Protein AF-A0AAN6TEW6-F1 (afdb_monomer)

Solvent-accessible surface area (backbone atoms only — not comparable to full-atom values): 4153 Å² total; per-re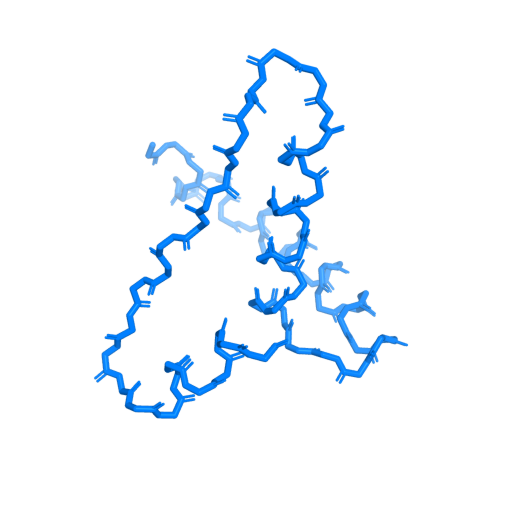sidue (Å²): 128,75,79,69,36,80,89,42,40,68,62,50,50,59,50,49,52,55,46,41,57,54,15,57,78,68,76,46,52,53,66,44,49,51,52,51,56,58,44,58,44,26,83,46,83,95,46,84,72,54,79,88,82,83,86,63,95,47,71,69,52,45,56,55,69,74,106

Radius of gyration: 13.92 Å; Cα contacts (8 Å, |Δi|>4): 39; chains: 1; bounding box: 30×32×32 Å

InterPro domains:
  IPR023210 NADP-dependent oxidoreductase domain [PF00248] (8-65)
  IPR036812 NAD(P)-dependent oxidoreductase domain superfamily [G3DSA:3.20.20.100] (1-67)
  IPR036812 NAD(P)-dependent oxidoreductase domain superfamily [SSF51430] (6-66)

Mean predicted aligned error: 5.37 Å

Secondary structure (DSSP, 8-state):
-GGG-HHHHHHHHHHHHHHHHHHHHHTS-HHHHHHHHHHHGGGSTT----------SSHHHHHHHH-

Structure (mmCIF, N/CA/C/O backbone):
data_AF-A0AAN6TEW6-F1
#
_entry.id   AF-A0AAN6TEW6-F1
#
loop_
_atom_site.group_PDB
_atom_site.id
_atom_site.type_symbol
_atom_site.label_atom_id
_atom_site.label_alt_id
_atom_site.label_comp_id
_atom_site.label_asym_id
_atom_site.label_entity_id
_atom_site.label_seq_id
_atom_site.pdbx_PDB_ins_code
_atom_site.Cartn_x
_atom_site.Cartn_y
_atom_site.Cartn_z
_atom_site.occupancy
_atom_site.B_iso_or_equiv
_atom_site.auth_seq_id
_atom_site.auth_comp_id
_atom_site.auth_asym_id
_atom_site.auth_atom_id
_atom_site.pdbx_PDB_model_num
ATOM 1 N N . MET A 1 1 ? 11.152 7.770 9.109 1.00 47.97 1 MET A N 1
ATOM 2 C CA . MET A 1 1 ? 10.301 7.474 10.285 1.00 47.97 1 MET A CA 1
ATOM 3 C C . MET A 1 1 ? 9.419 8.664 10.692 1.00 47.97 1 MET A C 1
ATOM 5 O O . MET A 1 1 ? 8.615 8.513 11.593 1.00 47.97 1 MET A O 1
ATOM 9 N N . GLU A 1 2 ? 9.484 9.804 9.987 1.00 58.28 2 GLU A N 1
ATOM 10 C CA . GLU A 1 2 ? 8.680 11.018 10.257 1.00 58.28 2 GLU A CA 1
ATOM 11 C C . GLU A 1 2 ? 7.222 10.954 9.757 1.00 58.28 2 GLU A C 1
ATOM 13 O O . GLU A 1 2 ? 6.400 11.799 10.103 1.00 58.28 2 GLU A O 1
ATOM 18 N N . LEU A 1 3 ? 6.872 9.944 8.948 1.00 55.72 3 LEU A N 1
ATOM 19 C CA . LEU A 1 3 ? 5.535 9.827 8.356 1.00 55.72 3 LEU A CA 1
ATOM 20 C C . LEU A 1 3 ? 4.453 9.403 9.354 1.00 55.72 3 LEU A C 1
ATOM 22 O O . LEU A 1 3 ? 3.290 9.556 9.035 1.00 55.72 3 LEU A O 1
ATOM 26 N N . LEU A 1 4 ? 4.782 8.869 10.532 1.00 62.81 4 LEU A N 1
ATOM 27 C CA . LEU A 1 4 ? 3.785 8.437 11.528 1.00 62.81 4 LEU A CA 1
ATOM 28 C C . LEU A 1 4 ? 3.878 9.226 12.838 1.00 62.81 4 LEU A C 1
ATOM 30 O O . LEU A 1 4 ? 3.355 8.780 13.855 1.00 62.81 4 LEU A O 1
ATOM 34 N N . ASP A 1 5 ? 4.533 10.390 12.816 1.00 78.75 5 ASP A N 1
ATOM 35 C CA . ASP A 1 5 ? 4.505 11.306 13.954 1.00 78.75 5 ASP A CA 1
ATOM 36 C C . ASP A 1 5 ? 3.052 11.684 14.292 1.00 78.75 5 ASP A C 1
ATOM 38 O O . ASP A 1 5 ? 2.217 11.864 13.397 1.00 78.75 5 ASP A O 1
ATOM 42 N N . THR A 1 6 ? 2.747 11.813 15.583 1.00 75.19 6 THR A N 1
ATOM 43 C CA . THR A 1 6 ? 1.421 12.174 16.099 1.00 75.19 6 THR A CA 1
ATOM 44 C C . THR A 1 6 ? 0.867 13.440 15.438 1.00 75.19 6 THR A C 1
ATOM 46 O O . THR A 1 6 ? -0.339 13.530 15.215 1.00 75.19 6 THR A O 1
ATOM 49 N N . GLN A 1 7 ? 1.732 14.388 15.056 1.00 80.62 7 GLN A N 1
ATOM 50 C CA . GLN A 1 7 ? 1.332 15.614 14.359 1.00 80.62 7 GLN A CA 1
ATOM 51 C C . GLN A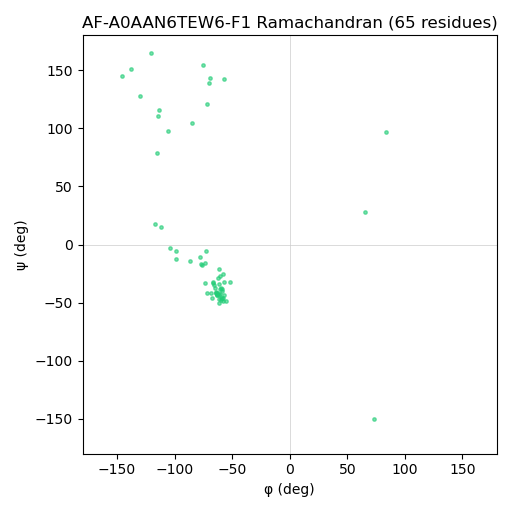 1 7 ? 0.781 15.354 12.947 1.00 80.62 7 GLN A C 1
ATOM 53 O O . GLN A 1 7 ? -0.111 16.067 12.493 1.00 80.62 7 GLN A O 1
ATOM 58 N N . ASN A 1 8 ? 1.272 14.320 12.256 1.00 86.75 8 ASN A N 1
ATOM 59 C CA . ASN A 1 8 ? 0.897 14.008 10.873 1.00 86.75 8 ASN A CA 1
ATOM 60 C C . ASN A 1 8 ? -0.161 12.904 10.760 1.00 86.75 8 ASN A C 1
ATOM 62 O O . ASN A 1 8 ? -0.747 12.719 9.692 1.00 86.75 8 ASN A O 1
ATOM 66 N N . PHE A 1 9 ? -0.434 12.177 11.844 1.00 88.00 9 PHE A N 1
ATOM 67 C CA . PHE A 1 9 ? -1.291 10.993 11.825 1.00 88.00 9 PHE A CA 1
ATOM 68 C C . PHE A 1 9 ? -2.691 11.255 11.247 1.00 88.00 9 PHE A C 1
ATOM 70 O O . PHE A 1 9 ? -3.124 10.532 10.348 1.00 88.00 9 PHE A O 1
ATOM 77 N N . ALA A 1 10 ? -3.368 12.318 11.697 1.00 91.00 10 ALA A N 1
ATOM 78 C CA . ALA A 1 10 ? -4.707 12.672 11.215 1.00 91.00 10 ALA A CA 1
ATOM 79 C C . ALA A 1 10 ? -4.718 12.945 9.702 1.00 91.00 10 ALA A C 1
ATOM 81 O O . ALA A 1 10 ? -5.521 12.377 8.965 1.00 91.00 10 ALA A O 1
ATOM 82 N N . LYS A 1 11 ? -3.748 13.729 9.224 1.00 91.44 11 LYS A N 1
ATOM 83 C CA . LYS A 1 11 ? -3.617 14.072 7.806 1.00 91.44 11 LYS A CA 1
ATOM 84 C C . LYS A 1 11 ? -3.300 12.853 6.942 1.00 91.44 11 LYS A C 1
ATOM 86 O O . LYS A 1 11 ? -3.809 12.726 5.832 1.00 91.44 11 LYS A O 1
ATOM 91 N N . ASN A 1 12 ? -2.480 11.930 7.439 1.00 91.81 12 ASN A N 1
ATOM 92 C CA . ASN A 1 12 ? -2.209 10.686 6.724 1.00 91.81 12 ASN A CA 1
ATOM 93 C C . ASN A 1 12 ? -3.440 9.793 6.632 1.00 91.81 12 ASN A C 1
ATOM 95 O O . ASN A 1 12 ? -3.611 9.122 5.619 1.00 91.81 12 ASN A O 1
ATOM 99 N N . LEU A 1 13 ? -4.313 9.802 7.641 1.00 93.31 13 LEU A N 1
ATOM 100 C CA . LEU A 1 13 ? -5.561 9.051 7.585 1.00 93.31 13 LEU A CA 1
ATOM 101 C C . LEU A 1 13 ? -6.480 9.588 6.477 1.00 93.31 13 LEU A C 1
ATOM 103 O O . LEU A 1 13 ? -6.993 8.803 5.683 1.00 93.31 13 LEU A O 1
ATOM 107 N N . GLU A 1 14 ? -6.571 10.914 6.328 1.00 94.94 14 GLU A N 1
ATOM 108 C CA . GLU A 1 14 ? -7.287 11.538 5.204 1.00 94.94 14 GLU A CA 1
ATOM 109 C C . GLU A 1 14 ? -6.708 11.123 3.839 1.00 94.94 14 GLU A C 1
ATOM 111 O O . GLU A 1 14 ? -7.442 10.911 2.870 1.00 94.94 14 GLU A O 1
ATOM 116 N N . LEU A 1 15 ? -5.380 10.995 3.732 1.00 95.19 15 LEU A N 1
ATOM 117 C CA . LEU A 1 15 ? -4.727 10.512 2.512 1.00 95.19 15 LEU A CA 1
ATOM 118 C C . LEU A 1 15 ? -5.019 9.029 2.262 1.00 95.19 15 LEU A C 1
ATOM 120 O O . LEU A 1 15 ? -5.307 8.647 1.127 1.00 95.19 15 LEU A O 1
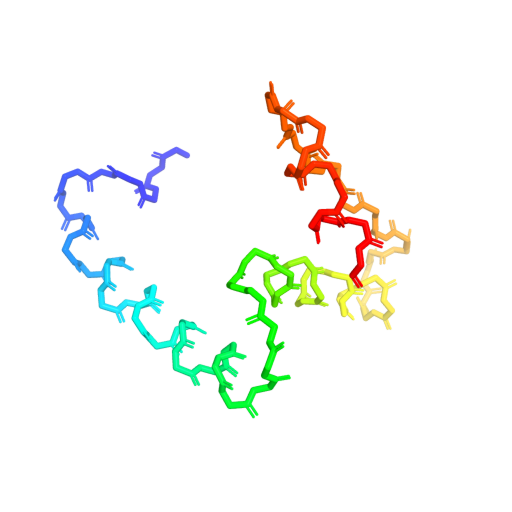ATOM 124 N N . VAL A 1 16 ? -4.991 8.201 3.306 1.00 95.56 16 VAL A N 1
ATOM 125 C CA . VAL A 1 16 ? -5.338 6.777 3.229 1.00 95.56 16 VAL A CA 1
ATOM 126 C C . VAL A 1 16 ? -6.764 6.596 2.718 1.00 95.56 16 VAL A C 1
ATOM 128 O O . VAL A 1 16 ? -6.994 5.728 1.878 1.00 95.56 16 VAL A O 1
ATOM 131 N N . ASP A 1 17 ? -7.713 7.427 3.142 1.00 97.50 17 ASP A N 1
ATOM 132 C CA . ASP A 1 17 ? -9.098 7.333 2.673 1.00 97.50 17 ASP A CA 1
ATOM 133 C C . ASP A 1 17 ? -9.234 7.654 1.180 1.00 97.50 17 ASP A C 1
ATOM 135 O O . ASP A 1 17 ? -9.971 6.976 0.459 1.00 97.50 17 ASP A O 1
ATOM 139 N N . LYS A 1 18 ? -8.434 8.592 0.660 1.00 97.69 18 LYS A N 1
ATOM 140 C CA . LYS A 1 18 ? -8.345 8.829 -0.791 1.00 97.69 18 LYS A CA 1
ATOM 141 C C . LYS A 1 18 ? -7.774 7.617 -1.531 1.00 97.69 18 LYS A C 1
ATOM 143 O O . LYS A 1 18 ? -8.288 7.255 -2.587 1.00 97.69 18 LYS A O 1
ATOM 148 N N . VAL A 1 1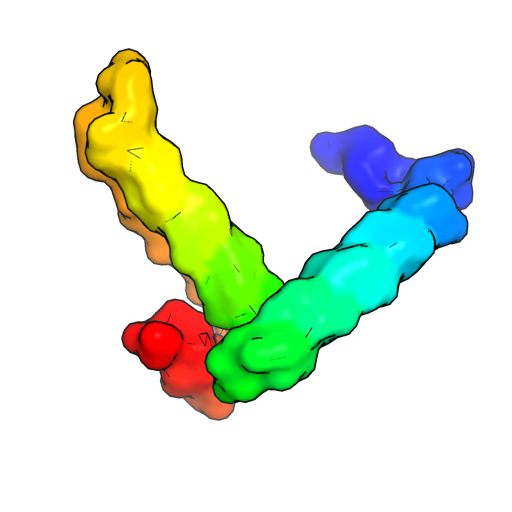9 ? -6.746 6.966 -0.981 1.00 97.69 19 VAL A N 1
ATOM 149 C CA . VAL A 1 19 ? -6.169 5.739 -1.560 1.00 97.69 19 VAL A CA 1
ATOM 150 C C . VAL A 1 19 ? -7.197 4.605 -1.567 1.00 97.69 19 VAL A C 1
ATOM 152 O O . VAL A 1 19 ? -7.346 3.938 -2.590 1.00 97.69 19 VAL A O 1
ATOM 155 N N . LYS A 1 20 ? -7.962 4.425 -0.481 1.00 98.19 20 LYS A N 1
ATOM 156 C CA . LYS A 1 20 ? -9.053 3.436 -0.409 1.00 98.19 20 LYS A CA 1
ATOM 157 C C . LYS A 1 20 ? -10.100 3.672 -1.493 1.00 98.19 20 LYS A C 1
ATOM 159 O O . LYS A 1 20 ? -10.446 2.728 -2.193 1.00 98.19 20 LYS A O 1
ATOM 164 N N . ALA A 1 21 ? -10.536 4.916 -1.694 1.00 98.44 21 ALA A N 1
ATOM 165 C CA . ALA A 1 21 ? -11.518 5.246 -2.726 1.00 98.44 21 ALA A CA 1
ATOM 166 C C . ALA A 1 21 ? -11.021 4.918 -4.150 1.00 98.44 21 ALA A C 1
ATOM 168 O O . ALA A 1 21 ? -11.805 4.532 -5.015 1.00 98.44 21 ALA A O 1
ATOM 169 N N . ILE A 1 22 ? -9.717 5.059 -4.420 1.00 98.25 22 ILE A N 1
ATOM 170 C CA . ILE A 1 22 ? -9.124 4.665 -5.710 1.00 98.25 22 ILE A CA 1
ATOM 171 C C . ILE A 1 22 ? -9.06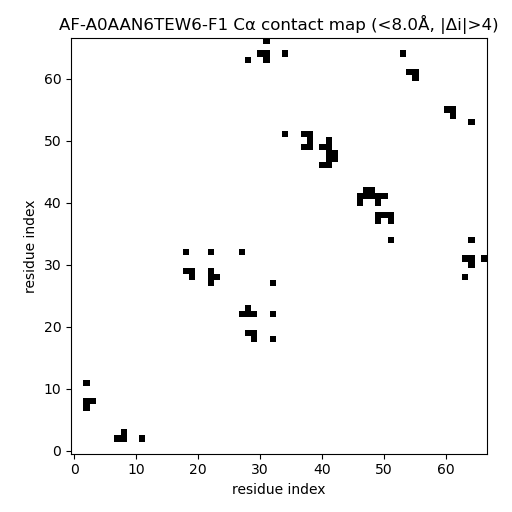6 3.139 -5.838 1.00 98.25 22 ILE A C 1
ATOM 173 O O . ILE A 1 22 ? -9.359 2.606 -6.909 1.00 98.25 22 ILE A O 1
ATOM 177 N N . ALA A 1 23 ? -8.689 2.446 -4.763 1.00 98.06 23 ALA A N 1
ATOM 178 C CA . ALA A 1 23 ? -8.597 0.990 -4.729 1.00 98.06 23 ALA A CA 1
ATOM 179 C C . ALA A 1 23 ? -9.974 0.340 -4.945 1.00 98.06 23 ALA A C 1
ATOM 181 O O . ALA A 1 23 ? -10.109 -0.543 -5.790 1.00 98.06 23 ALA A O 1
ATOM 182 N N . GLU A 1 24 ? -11.010 0.867 -4.290 1.00 98.31 24 GLU A N 1
ATOM 183 C CA . GLU A 1 24 ? -12.402 0.434 -4.440 1.00 98.31 24 GLU A CA 1
ATOM 184 C C . GLU A 1 24 ? -12.897 0.590 -5.882 1.00 98.31 24 GLU A C 1
ATOM 186 O O . GLU A 1 24 ? -13.392 -0.369 -6.470 1.00 98.31 24 GLU A O 1
ATOM 191 N N . LYS A 1 25 ? -12.662 1.751 -6.512 1.00 98.25 25 LYS A N 1
ATOM 192 C CA . LYS A 1 25 ? -12.994 1.975 -7.933 1.00 98.25 25 LYS A CA 1
ATOM 193 C C . LYS A 1 25 ? -12.314 0.985 -8.882 1.00 98.25 25 LYS A C 1
ATOM 195 O O . LYS A 1 25 ? -12.793 0.786 -9.995 1.00 98.25 25 LYS A O 1
ATOM 200 N N . LYS A 1 26 ? -11.178 0.415 -8.476 1.00 96.88 26 LYS A N 1
ATOM 201 C CA . LYS A 1 26 ? -10.404 -0.567 -9.245 1.00 96.88 26 LYS A CA 1
ATOM 202 C C . LYS A 1 26 ? -10.671 -2.016 -8.823 1.00 96.88 26 LYS A C 1
ATOM 204 O O . LYS A 1 26 ? -10.145 -2.911 -9.474 1.00 96.88 26 LYS A O 1
ATOM 209 N N . GLY A 1 27 ? -11.456 -2.251 -7.770 1.00 97.38 27 GLY A N 1
ATOM 210 C CA . GLY A 1 27 ? -11.723 -3.589 -7.238 1.00 97.38 27 GLY A CA 1
ATOM 211 C C . GLY A 1 27 ? -10.495 -4.286 -6.640 1.00 97.38 27 GLY A C 1
ATOM 212 O O . GLY A 1 27 ? -10.432 -5.511 -6.664 1.00 97.38 27 GLY A O 1
ATOM 213 N N . VAL A 1 28 ? -9.515 -3.531 -6.134 1.00 97.50 28 VAL A N 1
ATOM 214 C CA . VAL A 1 28 ? -8.273 -4.058 -5.531 1.00 97.50 28 VAL A CA 1
ATOM 215 C C . VAL A 1 28 ? -8.133 -3.601 -4.082 1.00 97.50 28 VAL A C 1
ATOM 217 O O . VAL A 1 28 ? -8.802 -2.657 -3.654 1.00 97.50 28 VAL A O 1
ATOM 220 N N . THR A 1 29 ? -7.244 -4.225 -3.307 1.00 97.12 29 THR A N 1
ATOM 221 C CA . THR A 1 29 ? -6.948 -3.745 -1.951 1.00 97.12 29 THR A CA 1
ATOM 222 C C . THR A 1 29 ? -6.062 -2.491 -1.984 1.00 97.12 29 THR A C 1
ATOM 224 O O . THR A 1 29 ? -5.285 -2.287 -2.925 1.00 97.12 29 THR A O 1
ATOM 227 N N . PRO A 1 30 ? -6.107 -1.633 -0.946 1.00 96.75 30 PRO A N 1
ATOM 228 C CA . PRO A 1 30 ? -5.186 -0.501 -0.837 1.00 96.75 30 PRO A CA 1
ATOM 229 C C . PRO A 1 30 ? -3.707 -0.920 -0.860 1.00 96.75 30 PRO A C 1
ATOM 231 O O . PRO A 1 30 ? -2.871 -0.184 -1.381 1.00 96.75 30 PRO A O 1
ATOM 234 N N . ALA A 1 31 ? -3.385 -2.108 -0.332 1.00 95.25 31 ALA A N 1
ATOM 235 C CA . ALA A 1 31 ? -2.030 -2.653 -0.359 1.00 95.25 31 ALA A CA 1
ATOM 236 C C . ALA A 1 31 ? -1.593 -2.998 -1.791 1.00 95.25 31 ALA A C 1
ATOM 238 O O . ALA A 1 31 ? -0.512 -2.586 -2.212 1.00 95.25 31 ALA A O 1
ATOM 239 N N . GLN A 1 32 ? -2.455 -3.661 -2.567 1.00 96.25 32 GLN A N 1
ATOM 240 C CA . GLN A 1 32 ? -2.200 -3.963 -3.979 1.00 96.25 32 GLN A CA 1
ATOM 241 C C . GLN A 1 32 ? -2.023 -2.690 -4.812 1.00 96.25 32 GLN A C 1
ATOM 243 O O . GLN A 1 32 ? -1.095 -2.594 -5.616 1.00 96.25 32 GLN A O 1
ATOM 248 N N . LEU A 1 33 ? -2.855 -1.669 -4.578 1.00 96.50 33 LEU A N 1
ATOM 249 C CA . LEU A 1 33 ? -2.717 -0.377 -5.249 1.00 96.50 33 LEU A CA 1
ATOM 250 C C . LEU A 1 33 ? -1.367 0.290 -4.935 1.00 96.50 33 LEU A C 1
ATOM 252 O O . LEU A 1 33 ? -0.710 0.796 -5.846 1.00 96.50 33 LEU A O 1
ATOM 256 N N . ALA A 1 34 ? -0.932 0.268 -3.673 1.00 94.62 34 ALA A N 1
ATOM 257 C CA . ALA A 1 34 ? 0.364 0.812 -3.273 1.00 94.62 34 ALA A CA 1
ATOM 258 C C . ALA A 1 34 ? 1.533 0.054 -3.928 1.00 94.62 34 ALA A C 1
ATO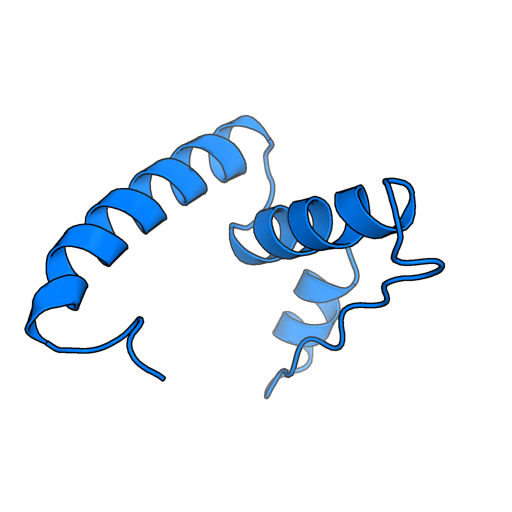M 260 O O . ALA A 1 34 ? 2.456 0.681 -4.450 1.00 94.62 34 ALA A O 1
ATOM 261 N N . LEU A 1 35 ? 1.477 -1.282 -3.968 1.00 94.44 35 LEU A N 1
ATOM 262 C CA . LEU A 1 35 ? 2.483 -2.113 -4.638 1.00 94.44 35 LEU A CA 1
ATOM 263 C C . LEU A 1 35 ? 2.540 -1.840 -6.145 1.00 94.44 35 LEU A C 1
ATOM 265 O O . LEU A 1 35 ? 3.630 -1.721 -6.706 1.00 94.44 35 LEU A O 1
ATOM 269 N N . ALA A 1 36 ? 1.388 -1.688 -6.800 1.00 92.94 36 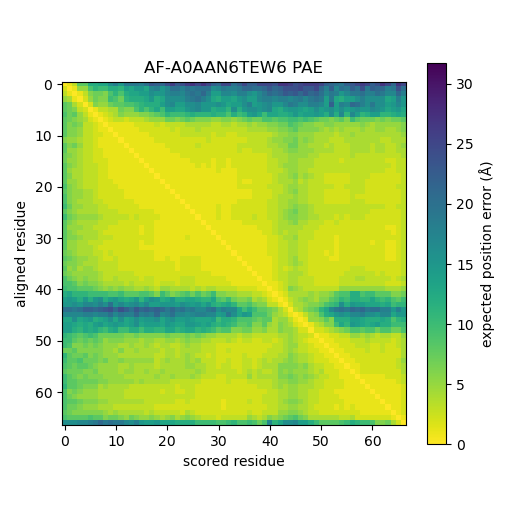ALA A N 1
ATOM 270 C CA . ALA A 1 36 ? 1.311 -1.340 -8.215 1.00 92.94 36 ALA A CA 1
ATOM 271 C C . ALA A 1 36 ? 1.901 0.051 -8.500 1.00 92.94 36 ALA A C 1
ATOM 273 O O . ALA A 1 36 ? 2.634 0.215 -9.475 1.00 92.94 36 ALA A O 1
ATOM 274 N N . TRP A 1 37 ? 1.637 1.035 -7.634 1.00 92.00 37 TRP A N 1
ATOM 275 C CA . TRP A 1 37 ? 2.227 2.371 -7.738 1.00 92.00 37 TRP A CA 1
ATOM 276 C C . TRP A 1 37 ? 3.752 2.317 -7.617 1.00 92.00 37 TRP A C 1
ATOM 278 O O . TRP A 1 37 ? 4.441 2.842 -8.484 1.00 92.00 37 TRP A O 1
ATOM 288 N N . ILE A 1 38 ? 4.282 1.593 -6.627 1.00 90.81 38 ILE A N 1
ATOM 289 C CA . ILE A 1 38 ? 5.727 1.380 -6.454 1.00 90.81 38 ILE A CA 1
ATOM 290 C C . ILE A 1 38 ? 6.341 0.734 -7.708 1.00 90.81 38 ILE A C 1
ATOM 292 O O . ILE A 1 38 ? 7.330 1.231 -8.244 1.00 90.81 38 ILE A O 1
ATOM 296 N N . ARG A 1 39 ? 5.728 -0.339 -8.226 1.00 89.12 39 ARG A N 1
ATOM 297 C CA . ARG A 1 39 ? 6.189 -1.026 -9.446 1.00 89.12 39 ARG A CA 1
ATOM 298 C C . ARG A 1 39 ? 6.141 -0.144 -10.689 1.00 89.12 39 ARG A C 1
ATOM 300 O O . ARG A 1 39 ? 6.949 -0.352 -11.587 1.00 89.12 39 ARG A O 1
ATOM 307 N N . SER A 1 40 ? 5.234 0.830 -10.757 1.00 89.06 40 SER A N 1
ATOM 308 C CA . SER A 1 40 ? 5.158 1.742 -11.904 1.00 89.06 40 SER A CA 1
ATOM 309 C C . SER A 1 40 ? 6.447 2.549 -12.096 1.00 89.06 40 SER A C 1
ATOM 311 O O . SER A 1 40 ? 6.803 2.847 -13.233 1.00 89.06 40 SER A O 1
ATOM 313 N N . TYR A 1 41 ? 7.200 2.787 -11.014 1.00 86.88 41 TYR A N 1
ATOM 314 C CA . TYR A 1 41 ? 8.491 3.471 -11.074 1.00 86.88 41 TYR A CA 1
ATOM 315 C C . TYR A 1 41 ? 9.630 2.601 -11.607 1.00 86.88 41 TYR A C 1
ATOM 317 O O . TYR A 1 41 ? 10.642 3.139 -12.040 1.00 86.88 41 TYR A O 1
ATOM 325 N N . ALA A 1 42 ? 9.476 1.270 -11.626 1.00 81.31 42 ALA A N 1
ATOM 326 C CA . ALA A 1 42 ? 10.515 0.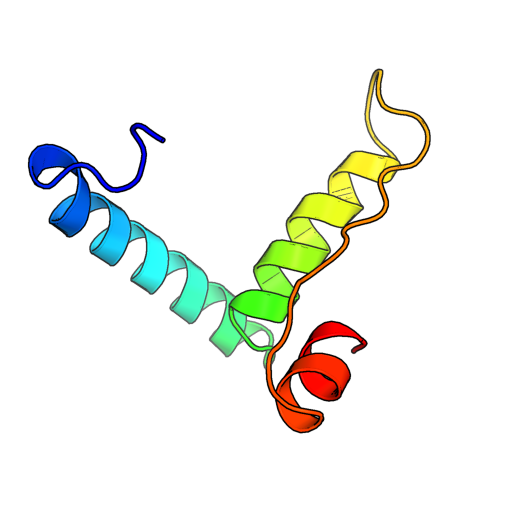349 -12.100 1.00 81.31 42 ALA A CA 1
ATOM 327 C C . ALA A 1 42 ? 10.889 0.566 -13.577 1.00 81.31 42 ALA A C 1
ATOM 329 O O . ALA A 1 42 ? 11.957 0.138 -14.002 1.00 81.31 42 ALA A O 1
ATOM 330 N N . ASN A 1 43 ? 9.993 1.200 -14.341 1.00 70.19 43 ASN A N 1
ATOM 331 C CA . ASN A 1 43 ? 10.150 1.485 -15.765 1.00 70.19 43 ASN A CA 1
ATOM 332 C C . ASN A 1 43 ? 10.299 2.995 -16.046 1.00 70.19 43 ASN A C 1
ATOM 334 O O . ASN A 1 43 ? 10.112 3.424 -17.185 1.00 70.19 43 ASN A O 1
ATOM 338 N N . THR A 1 44 ? 10.582 3.816 -15.026 1.00 67.44 44 THR A N 1
ATOM 339 C CA . THR A 1 44 ? 10.703 5.277 -15.157 1.00 67.44 44 THR A CA 1
ATOM 340 C C . THR A 1 44 ? 11.997 5.789 -14.514 1.00 67.44 44 THR A C 1
ATOM 342 O O . THR A 1 44 ? 12.220 5.559 -13.329 1.00 67.44 44 THR A O 1
ATOM 345 N N . GLY A 1 45 ? 12.800 6.562 -15.251 1.00 68.00 45 GLY A N 1
ATOM 346 C CA . GLY A 1 45 ? 13.944 7.309 -14.701 1.00 68.00 45 GLY A CA 1
ATOM 347 C C . GLY A 1 45 ? 15.174 6.469 -14.311 1.00 68.00 45 GLY A C 1
ATOM 348 O O . GLY A 1 45 ? 15.447 5.439 -14.920 1.00 68.00 45 GLY A O 1
ATOM 349 N N . ASP A 1 46 ? 15.919 6.952 -13.306 1.00 69.31 46 ASP A N 1
ATOM 350 C CA . ASP A 1 46 ? 17.256 6.481 -12.880 1.00 69.31 46 ASP A CA 1
ATOM 351 C C . ASP A 1 46 ? 17.281 5.123 -12.148 1.00 69.31 46 ASP A C 1
ATOM 353 O O . ASP A 1 46 ? 18.351 4.609 -11.815 1.00 69.31 46 ASP A O 1
ATOM 357 N N . VAL A 1 47 ? 16.116 4.531 -11.860 1.00 69.62 47 VAL A N 1
ATOM 358 C CA . VAL A 1 47 ? 16.008 3.285 -11.088 1.00 69.62 47 VAL A CA 1
ATOM 359 C C . VAL A 1 47 ? 15.674 2.135 -12.029 1.00 69.62 47 VAL A C 1
ATOM 361 O O . VAL A 1 47 ? 14.519 1.909 -12.379 1.00 69.62 47 VAL A O 1
ATOM 364 N N . ASN A 1 48 ? 16.702 1.390 -12.431 1.00 71.12 48 ASN A N 1
ATOM 365 C CA . ASN A 1 48 ? 16.543 0.220 -13.287 1.00 71.12 48 ASN A CA 1
ATOM 366 C C . ASN A 1 48 ? 16.221 -1.016 -12.438 1.00 71.12 48 ASN A C 1
ATOM 368 O O . ASN A 1 48 ? 17.102 -1.579 -11.790 1.00 71.12 48 ASN A O 1
ATOM 372 N N . GLY A 1 49 ? 14.956 -1.439 -12.457 1.00 78.81 49 GLY A N 1
ATOM 373 C CA . GLY A 1 49 ? 14.500 -2.627 -11.738 1.00 78.81 49 GLY A CA 1
ATOM 374 C C . GLY A 1 49 ? 14.175 -2.342 -10.273 1.00 78.81 49 GLY A C 1
ATOM 375 O O . GLY A 1 49 ? 15.036 -2.374 -9.399 1.00 78.81 49 GLY A O 1
ATOM 376 N N . LEU A 1 50 ? 12.890 -2.123 -9.996 1.00 85.25 50 LEU A N 1
ATOM 377 C CA . LEU A 1 50 ? 12.370 -1.961 -8.644 1.00 85.25 50 LEU A CA 1
ATOM 378 C C . LEU A 1 50 ? 11.457 -3.145 -8.305 1.00 85.25 50 LEU A C 1
ATOM 380 O O . LEU A 1 50 ? 10.406 -3.332 -8.920 1.00 85.25 50 LEU A O 1
ATOM 384 N N . ILE A 1 51 ? 11.860 -3.936 -7.307 1.00 87.69 51 ILE A N 1
ATOM 385 C CA . ILE A 1 51 ? 11.106 -5.097 -6.816 1.00 87.69 51 ILE A CA 1
ATOM 386 C C . ILE A 1 51 ? 10.661 -4.819 -5.372 1.00 87.69 51 ILE A C 1
ATOM 388 O O . ILE A 1 51 ? 11.510 -4.767 -4.481 1.00 87.69 51 ILE A O 1
ATOM 392 N N . PRO A 1 52 ? 9.355 -4.629 -5.103 1.00 88.62 52 PRO A N 1
ATOM 393 C CA . PRO A 1 52 ? 8.870 -4.482 -3.735 1.00 88.62 52 PRO A CA 1
ATOM 394 C C . PRO A 1 52 ? 8.966 -5.814 -2.975 1.00 88.62 52 PRO A C 1
ATOM 396 O O . PRO A 1 52 ? 8.617 -6.864 -3.510 1.00 88.62 52 PRO A O 1
ATOM 399 N N . ILE A 1 53 ? 9.387 -5.760 -1.707 1.00 92.19 53 ILE A N 1
ATOM 400 C CA . ILE A 1 53 ? 9.465 -6.919 -0.801 1.00 92.19 53 ILE A CA 1
ATOM 401 C C . ILE A 1 53 ? 8.475 -6.699 0.353 1.00 92.19 53 ILE A C 1
ATOM 403 O O . ILE A 1 53 ? 8.864 -6.240 1.430 1.00 92.19 53 ILE A O 1
ATOM 407 N N . PRO A 1 54 ? 7.169 -6.934 0.136 1.00 93.38 54 PRO A N 1
ATOM 408 C CA . PRO A 1 54 ? 6.177 -6.715 1.176 1.00 93.38 54 PRO A CA 1
ATOM 409 C C . PRO A 1 54 ? 6.292 -7.783 2.269 1.00 93.38 54 PRO A C 1
ATOM 411 O O . PRO A 1 54 ? 6.121 -8.975 2.017 1.00 93.38 54 PRO A O 1
ATOM 414 N N . GLY A 1 55 ? 6.539 -7.346 3.504 1.00 94.50 55 GLY A N 1
ATOM 415 C CA . GLY A 1 55 ? 6.461 -8.217 4.675 1.00 94.50 55 GLY A CA 1
ATOM 416 C C . GLY A 1 55 ? 5.017 -8.633 4.975 1.00 94.50 55 GLY A C 1
ATOM 417 O O . GLY A 1 55 ? 4.085 -7.840 4.833 1.00 94.50 55 GLY A O 1
ATOM 418 N N . ALA A 1 56 ? 4.827 -9.873 5.421 1.00 95.38 56 ALA A N 1
ATOM 419 C CA . ALA A 1 56 ? 3.533 -10.406 5.834 1.00 95.38 56 ALA A CA 1
ATOM 420 C C . ALA A 1 56 ? 3.708 -11.391 6.998 1.00 95.38 56 ALA A C 1
ATOM 422 O O . ALA A 1 56 ? 4.686 -12.130 7.049 1.00 95.38 56 ALA A O 1
ATOM 423 N N . THR A 1 57 ? 2.744 -11.415 7.920 1.00 96.62 57 THR A N 1
ATOM 424 C CA . THR A 1 57 ? 2.713 -12.342 9.067 1.00 96.62 57 THR A CA 1
ATOM 425 C C . THR A 1 57 ? 1.712 -13.488 8.889 1.00 96.62 57 THR A C 1
ATOM 427 O O . THR A 1 57 ? 1.638 -14.371 9.738 1.00 96.62 57 THR A O 1
ATOM 430 N N . SER A 1 58 ? 0.945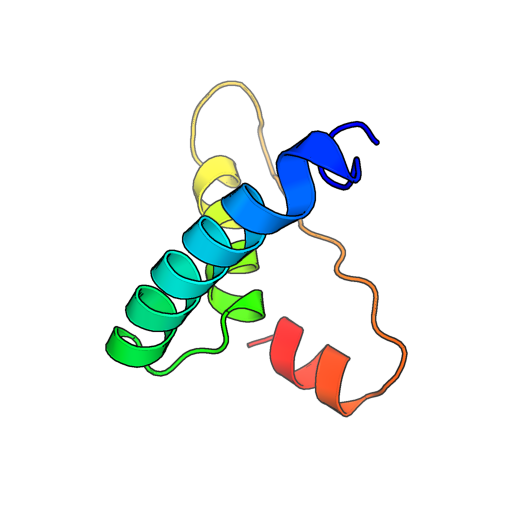 -13.502 7.793 1.00 97.00 58 SER A N 1
ATOM 431 C CA . SER A 1 58 ? -0.004 -14.568 7.460 1.00 97.00 58 SER A CA 1
ATOM 432 C C . SER A 1 58 ? 0.053 -14.932 5.978 1.00 97.00 58 SER A C 1
ATOM 434 O O . SER A 1 58 ? 0.321 -14.086 5.121 1.00 97.00 58 SER A O 1
ATOM 436 N N . ALA A 1 59 ? -0.272 -16.189 5.664 1.00 97.00 59 ALA A N 1
ATOM 437 C CA . ALA A 1 59 ? -0.330 -16.673 4.285 1.00 97.00 59 ALA A CA 1
ATOM 438 C C . ALA A 1 59 ? -1.357 -15.903 3.439 1.00 97.00 59 ALA A C 1
ATOM 440 O O . ALA A 1 59 ? -1.080 -15.578 2.291 1.00 97.00 59 ALA A O 1
ATOM 441 N N . SER A 1 60 ? -2.509 -15.537 4.011 1.00 96.12 60 SER A N 1
ATOM 442 C CA . SER A 1 60 ? -3.524 -14.741 3.306 1.00 96.12 60 SER A CA 1
ATOM 443 C C . SER A 1 60 ? -2.993 -13.384 2.841 1.00 96.12 60 SER A C 1
ATOM 445 O O . SER A 1 60 ? -3.304 -12.955 1.735 1.00 96.12 60 SER A O 1
ATOM 447 N N . ARG A 1 61 ? -2.144 -12.731 3.646 1.00 95.50 61 ARG A N 1
ATOM 448 C CA . ARG A 1 61 ? -1.516 -11.451 3.291 1.00 95.50 61 ARG A CA 1
ATOM 449 C C . ARG A 1 61 ? -0.424 -11.618 2.239 1.00 95.50 61 ARG A C 1
ATOM 451 O O . ARG A 1 61 ? -0.269 -10.737 1.404 1.00 95.50 61 ARG A O 1
ATOM 458 N N . VAL A 1 62 ? 0.295 -12.744 2.240 1.00 95.38 62 VAL A N 1
ATOM 459 C CA . VAL A 1 62 ? 1.208 -13.093 1.136 1.00 95.38 62 VAL A CA 1
ATOM 460 C C . VAL A 1 62 ? 0.418 -13.235 -0.162 1.00 95.38 62 VAL A C 1
ATOM 462 O O . VAL A 1 62 ? 0.761 -12.592 -1.146 1.00 95.38 62 VAL A O 1
ATOM 465 N N . VAL A 1 63 ? -0.673 -14.009 -0.145 1.00 95.06 63 VAL A N 1
ATOM 466 C CA . VAL A 1 63 ? -1.530 -14.216 -1.323 1.00 95.06 63 VAL A CA 1
ATOM 467 C C . VAL A 1 63 ? -2.091 -12.890 -1.839 1.00 95.06 63 VAL A C 1
ATOM 469 O O . VAL A 1 63 ? -1.992 -12.632 -3.032 1.00 95.06 63 VAL A O 1
ATOM 472 N N . GLU A 1 64 ? -2.607 -12.027 -0.959 1.00 94.88 64 GLU A N 1
ATOM 473 C CA . GLU A 1 64 ? -3.089 -10.687 -1.330 1.00 94.88 64 GLU A CA 1
ATOM 474 C C . GLU A 1 64 ? -2.001 -9.840 -2.009 1.00 94.88 64 GLU A C 1
ATOM 476 O O . GLU A 1 64 ? -2.267 -9.193 -3.014 1.00 94.88 64 GLU A O 1
ATOM 481 N N . ASN A 1 65 ? -0.771 -9.856 -1.487 1.00 93.44 65 ASN A N 1
ATOM 482 C CA . ASN A 1 65 ? 0.328 -9.033 -1.999 1.00 93.44 65 ASN A CA 1
ATOM 483 C C . ASN A 1 65 ? 0.962 -9.573 -3.296 1.00 93.44 65 ASN A C 1
ATOM 485 O O . ASN A 1 65 ? 1.711 -8.846 -3.950 1.00 93.44 65 ASN A O 1
ATOM 489 N N . CYS A 1 66 ? 0.723 -10.841 -3.643 1.00 88.12 66 CYS A N 1
ATOM 490 C CA . CYS A 1 66 ? 1.233 -11.470 -4.864 1.00 88.12 66 CYS A CA 1
ATOM 491 C C . CYS A 1 66 ? 0.332 -11.258 -6.090 1.00 88.12 66 CYS A C 1
ATOM 493 O O . CYS A 1 66 ? 0.776 -11.547 -7.203 1.00 88.12 66 CYS A O 1
ATOM 495 N N . MET A 1 67 ? -0.909 -10.803 -5.889 1.00 65.75 67 MET A N 1
ATOM 496 C CA . MET A 1 67 ? -1.892 -10.543 -6.948 1.00 65.75 67 MET A CA 1
ATOM 497 C C . MET A 1 67 ? -1.941 -9.057 -7.288 1.00 65.75 67 MET A C 1
ATOM 499 O O . MET A 1 67 ? -1.883 -8.729 -8.492 1.00 65.75 67 MET A O 1
#

pLDDT: mean 88.07, std 12.08, range [47.97, 98.44]

Organism: NCBI:txid2074819

Foldseek 3Di:
DVCCPPVNPVVVVVVLVVLCVVCVVVVAHSLCSVQVVQVVCCPPPDHPGDDDDDDDPDPVVVVSNVD

Nearest PDB structures (foldseek):
  5x3t-assembly1_G  TM=6.342E-01  e=3.897E+00  Mycobacterium tuberculosis H37Rv
  5x3t-assembly1_C  TM=5.361E-01  e=9.822E+00  Mycobacterium tuberculosis H37Rv
  4c2n-assembly1_A  TM=4.059E-01  e=6.609E+00  Homo sapiens

Sequence (67 aa):
MELLDTQNFAKNLELVDKVKAIAEKKGVTPAQLALAWIRSYANTGDVNGLIPIPGATSASRVVENCM